Protein AF-A0A914ZQC0-F1 (afdb_monomer_lite)

pLDDT: mean 77.8, std 17.01, range [38.03, 97.25]

Organism: Parascaris univalens (NCBI:txid6257)

Structure (mmCIF, N/CA/C/O backbone):
data_AF-A0A914ZQC0-F1
#
_entry.id   AF-A0A914ZQC0-F1
#
loop_
_atom_site.group_PDB
_atom_site.id
_atom_site.type_symbol
_atom_site.label_atom_id
_atom_site.label_alt_id
_atom_site.label_comp_id
_atom_site.label_asym_id
_atom_site.label_entity_id
_atom_site.label_seq_id
_atom_site.pdbx_PDB_ins_code
_atom_site.Cartn_x
_atom_site.Cartn_y
_atom_site.Cartn_z
_atom_site.occupancy
_atom_site.B_iso_or_equiv
_atom_site.auth_seq_id
_atom_site.auth_comp_id
_atom_site.auth_asym_id
_atom_site.auth_atom_id
_atom_site.pdbx_PDB_model_num
ATOM 1 N N . MET A 1 1 ? 58.120 1.276 -16.140 1.00 45.53 1 MET A N 1
ATOM 2 C CA . MET A 1 1 ? 56.992 0.630 -16.850 1.00 45.53 1 MET A CA 1
ATOM 3 C C . MET A 1 1 ? 55.713 1.357 -16.461 1.00 45.53 1 MET A C 1
ATOM 5 O O . MET A 1 1 ? 55.483 1.475 -15.263 1.00 45.53 1 MET A O 1
ATOM 9 N N . PRO A 1 2 ? 54.936 1.916 -17.402 1.00 43.12 2 PRO A N 1
ATOM 10 C CA . PRO A 1 2 ? 53.747 2.690 -17.054 1.00 43.12 2 PRO A CA 1
ATOM 11 C C . PRO A 1 2 ? 52.637 1.762 -16.524 1.00 43.12 2 PRO A C 1
ATOM 13 O O . PRO A 1 2 ? 52.490 0.627 -16.984 1.00 43.12 2 PRO A O 1
ATOM 16 N N . SER A 1 3 ? 51.924 2.215 -15.490 1.00 44.59 3 SER A N 1
ATOM 17 C CA . SER A 1 3 ? 50.986 1.411 -14.696 1.00 44.59 3 SER A CA 1
ATOM 18 C C . SER A 1 3 ? 49.687 1.107 -15.458 1.00 44.59 3 SER A C 1
ATOM 20 O O . SER A 1 3 ? 49.258 1.871 -16.318 1.00 44.59 3 SER A O 1
ATOM 22 N N . LYS A 1 4 ? 49.010 -0.003 -15.122 1.00 50.97 4 LYS A N 1
ATOM 23 C CA . LYS A 1 4 ? 47.742 -0.429 -15.757 1.00 50.97 4 LYS A CA 1
ATOM 24 C C . LYS A 1 4 ? 46.655 0.663 -15.785 1.00 50.97 4 LYS A C 1
ATOM 26 O O . LYS A 1 4 ? 45.834 0.648 -16.693 1.00 50.97 4 LYS A O 1
ATOM 31 N N . LYS A 1 5 ? 46.673 1.623 -14.847 1.00 51.31 5 LYS A N 1
ATOM 32 C CA . LYS A 1 5 ? 45.735 2.759 -14.815 1.00 51.31 5 LYS A CA 1
ATOM 33 C C . LYS A 1 5 ? 45.956 3.749 -15.965 1.00 51.31 5 LYS A C 1
ATOM 35 O O . LYS A 1 5 ? 44.977 4.270 -16.486 1.00 51.31 5 LYS A O 1
ATOM 40 N N . SER A 1 6 ? 47.201 3.965 -16.405 1.00 51.91 6 SER A N 1
ATOM 41 C CA . SER A 1 6 ? 47.473 4.886 -17.517 1.00 51.91 6 SER A CA 1
ATOM 42 C C . SER A 1 6 ? 47.006 4.306 -18.851 1.00 51.91 6 SER A C 1
ATOM 44 O O . SER A 1 6 ? 46.408 5.023 -19.634 1.00 51.91 6 SER A O 1
ATOM 46 N N . LYS A 1 7 ? 47.162 2.990 -19.065 1.00 50.84 7 LYS A N 1
ATOM 47 C CA . LYS A 1 7 ? 46.703 2.303 -20.289 1.00 50.84 7 LYS A CA 1
ATOM 48 C C . LYS A 1 7 ? 45.181 2.262 -20.456 1.00 50.84 7 LYS A C 1
ATOM 50 O O . LYS A 1 7 ? 44.711 2.192 -21.586 1.00 50.84 7 LYS A O 1
ATOM 55 N N . ILE A 1 8 ? 44.419 2.274 -19.360 1.00 53.19 8 ILE A N 1
ATOM 56 C CA . ILE A 1 8 ? 42.948 2.331 -19.411 1.00 53.19 8 ILE A CA 1
ATOM 57 C C . ILE A 1 8 ? 42.501 3.752 -19.769 1.00 53.19 8 ILE A C 1
ATOM 59 O O . ILE A 1 8 ? 41.680 3.916 -20.662 1.00 53.19 8 ILE A O 1
ATOM 63 N N . ALA A 1 9 ? 43.109 4.768 -19.149 1.00 49.81 9 ALA A N 1
ATOM 64 C CA . ALA A 1 9 ? 42.825 6.171 -19.449 1.00 49.81 9 ALA A CA 1
ATOM 65 C C . ALA A 1 9 ? 43.243 6.580 -20.878 1.00 49.81 9 ALA A C 1
ATOM 67 O O . ALA A 1 9 ? 42.578 7.399 -21.501 1.00 49.81 9 ALA A O 1
ATOM 68 N N . GLU A 1 10 ? 44.313 5.992 -21.421 1.00 45.72 10 GLU A N 1
ATOM 69 C CA . GLU A 1 10 ? 44.754 6.233 -22.804 1.00 45.72 10 GLU A CA 1
ATOM 70 C C . GLU A 1 10 ? 43.826 5.565 -23.830 1.00 45.72 10 GLU A C 1
ATOM 72 O O . GLU A 1 10 ? 43.485 6.185 -24.831 1.00 45.72 10 GLU A O 1
ATOM 77 N N . ARG A 1 11 ? 43.314 4.357 -23.539 1.00 45.78 11 ARG A N 1
ATOM 78 C CA . ARG A 1 11 ? 42.284 3.700 -24.370 1.00 45.78 11 ARG A CA 1
ATOM 79 C C . ARG A 1 11 ? 40.926 4.407 -24.336 1.00 45.78 11 ARG A C 1
ATOM 81 O O . ARG A 1 11 ? 40.140 4.236 -25.257 1.00 45.78 11 ARG A O 1
ATOM 88 N N . MET A 1 12 ? 40.656 5.208 -23.306 1.00 46.66 12 MET A N 1
ATOM 89 C CA . MET A 1 12 ? 39.433 6.014 -23.194 1.00 46.66 12 MET A CA 1
ATOM 90 C C . MET A 1 12 ? 39.441 7.272 -24.075 1.00 46.66 12 MET A C 1
ATOM 92 O O . MET A 1 12 ? 38.399 7.897 -24.220 1.00 46.66 12 MET A O 1
ATOM 96 N N . ARG A 1 13 ? 40.580 7.649 -24.678 1.00 44.38 13 ARG A N 1
ATOM 97 C CA . ARG A 1 13 ? 40.672 8.807 -25.588 1.00 44.38 13 ARG A CA 1
ATOM 98 C C . ARG A 1 13 ? 40.453 8.479 -27.069 1.00 44.38 13 ARG A C 1
ATOM 100 O O . ARG A 1 13 ? 40.307 9.412 -27.850 1.00 44.38 13 ARG A O 1
ATOM 107 N N . GLU A 1 14 ? 40.443 7.202 -27.461 1.00 42.00 14 GLU A N 1
ATOM 108 C CA . GLU A 1 14 ? 40.396 6.790 -28.878 1.00 42.00 14 GLU A CA 1
ATOM 109 C C . GLU A 1 14 ? 39.014 6.318 -29.368 1.00 42.00 14 GLU A C 1
ATOM 111 O O . GLU A 1 14 ? 38.794 6.245 -30.575 1.00 42.00 14 GLU A O 1
ATOM 116 N N . GLU A 1 15 ? 38.053 6.051 -28.481 1.00 39.25 15 GLU A N 1
ATOM 117 C CA . GLU A 1 15 ? 36.683 5.695 -28.875 1.00 39.25 15 GLU A CA 1
ATOM 118 C C . GLU A 1 15 ? 35.775 6.922 -28.732 1.00 39.25 15 GLU A C 1
ATOM 120 O O . GLU A 1 15 ? 35.608 7.446 -27.635 1.00 39.25 15 GLU A O 1
ATOM 125 N N . GLY A 1 16 ? 35.215 7.395 -29.852 1.00 38.03 16 GLY A N 1
ATOM 126 C CA . GLY A 1 16 ? 34.321 8.553 -29.913 1.00 38.03 16 GLY A CA 1
ATOM 127 C C . GLY A 1 16 ? 33.245 8.528 -28.822 1.00 38.03 16 GLY A C 1
ATOM 128 O O . GLY A 1 16 ? 32.419 7.622 -28.749 1.00 38.03 16 GLY A O 1
ATOM 129 N N . ASP A 1 17 ? 33.276 9.568 -27.995 1.00 42.59 17 ASP A N 1
ATOM 130 C CA . ASP A 1 17 ? 32.606 9.717 -26.697 1.00 42.59 17 ASP A 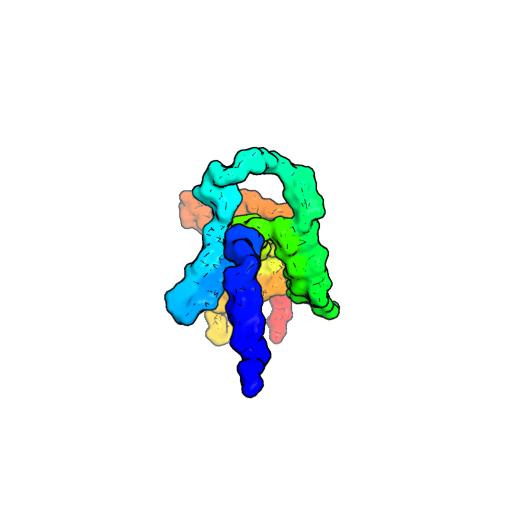CA 1
ATOM 131 C C . ASP A 1 17 ? 31.062 9.793 -26.767 1.00 42.59 17 ASP A C 1
ATOM 133 O O . ASP A 1 17 ? 30.380 9.748 -25.751 1.00 42.59 17 ASP A O 1
ATOM 137 N N . GLY A 1 18 ? 30.475 9.879 -27.966 1.00 40.53 18 GLY A N 1
ATOM 138 C CA . GLY A 1 18 ? 29.046 10.178 -28.140 1.00 40.53 18 GLY A CA 1
ATOM 139 C C . GLY A 1 18 ? 28.076 9.011 -27.914 1.00 40.53 18 GLY A C 1
ATOM 140 O O . GLY A 1 18 ? 26.885 9.244 -27.753 1.00 40.53 18 GLY A O 1
ATOM 141 N N . GLY A 1 19 ? 28.550 7.758 -27.914 1.00 44.41 19 GLY A N 1
ATOM 142 C CA . GLY A 1 19 ? 27.670 6.576 -27.899 1.00 44.41 19 GLY A CA 1
ATOM 143 C C . GLY A 1 19 ? 27.511 5.871 -26.549 1.00 44.41 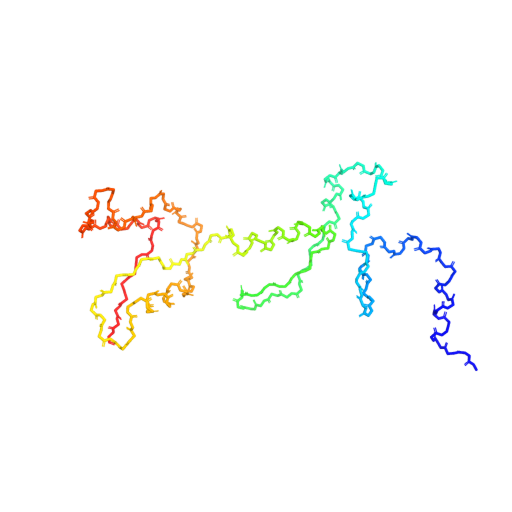19 GLY A C 1
ATOM 144 O O . GLY A 1 19 ? 26.585 5.083 -26.379 1.00 44.41 19 GLY A O 1
ATOM 145 N N . ARG A 1 20 ? 28.407 6.110 -25.581 1.00 44.22 20 ARG A N 1
ATOM 146 C CA . ARG A 1 20 ? 28.466 5.325 -24.329 1.00 44.22 20 ARG A CA 1
ATOM 147 C C . ARG A 1 20 ? 27.630 5.874 -23.172 1.00 44.22 20 ARG A C 1
ATOM 149 O O . ARG A 1 20 ? 27.447 5.161 -22.188 1.00 44.22 20 ARG A O 1
ATOM 156 N N . TYR A 1 21 ? 27.107 7.093 -23.287 1.00 52.09 21 TYR A N 1
ATOM 157 C CA . TYR A 1 21 ? 26.402 7.768 -22.192 1.00 52.09 21 TYR A CA 1
ATOM 158 C C . TYR A 1 21 ? 24.891 7.890 -22.388 1.00 52.09 21 TYR A C 1
ATOM 160 O O . TYR A 1 21 ? 24.252 8.548 -21.580 1.00 52.09 21 TYR A O 1
ATOM 168 N N . LYS A 1 22 ? 24.282 7.266 -23.409 1.00 64.62 22 LYS A N 1
ATOM 169 C CA . LYS A 1 22 ? 22.842 7.473 -23.664 1.00 64.62 22 LYS A CA 1
ATOM 170 C C . LYS A 1 22 ? 21.966 7.065 -22.461 1.00 64.62 22 LYS A C 1
ATOM 172 O O . LYS A 1 22 ? 21.035 7.781 -22.135 1.00 64.62 22 LYS A O 1
ATOM 177 N N . ASN A 1 23 ? 22.350 6.012 -21.721 1.00 74.00 23 ASN A N 1
ATOM 178 C CA . ASN A 1 23 ? 21.583 5.482 -20.579 1.00 74.00 23 ASN A CA 1
ATOM 179 C C . ASN A 1 23 ? 22.431 5.283 -19.301 1.00 74.00 23 ASN A C 1
ATOM 181 O O . ASN A 1 23 ? 22.304 4.258 -18.629 1.00 74.00 23 ASN A O 1
ATOM 185 N N . SER A 1 24 ? 23.347 6.198 -18.967 1.00 84.44 24 SER A N 1
ATOM 186 C CA . SER A 1 24 ? 24.149 6.088 -17.734 1.00 84.44 24 SER A CA 1
ATOM 187 C C . SER A 1 24 ? 24.105 7.356 -16.889 1.00 84.44 24 SER A C 1
ATOM 189 O O . SER A 1 24 ? 24.395 8.450 -17.362 1.00 84.44 24 SER A O 1
ATOM 191 N N . LEU A 1 25 ? 23.775 7.207 -15.607 1.00 85.75 25 LEU A N 1
ATOM 192 C CA . LEU A 1 25 ? 23.834 8.307 -14.651 1.00 85.75 25 LEU A CA 1
ATOM 193 C C . LEU A 1 25 ? 25.275 8.467 -14.152 1.00 85.75 25 LEU A C 1
ATOM 195 O O . LEU A 1 25 ? 25.841 7.531 -13.582 1.00 85.75 25 LEU A O 1
ATOM 199 N N . VAL A 1 26 ? 25.877 9.641 -14.351 1.00 87.94 26 VAL A N 1
ATOM 200 C CA . VAL A 1 26 ? 27.263 9.904 -13.933 1.00 87.94 26 VAL A CA 1
ATOM 201 C C . VAL A 1 26 ? 27.252 10.682 -12.623 1.00 87.94 26 VAL A C 1
ATOM 203 O O . VAL A 1 26 ? 26.740 11.798 -12.556 1.00 87.94 26 VAL A O 1
ATOM 206 N N . MET A 1 27 ? 27.824 10.094 -11.573 1.00 91.06 27 MET A N 1
ATOM 207 C CA . MET A 1 27 ? 27.965 10.737 -10.265 1.00 91.06 27 MET A CA 1
ATOM 208 C C . MET A 1 27 ? 29.376 11.320 -10.117 1.00 91.06 27 MET A C 1
ATOM 210 O O . MET A 1 27 ? 30.360 10.580 -10.117 1.00 91.06 27 MET A O 1
ATOM 214 N N . GLU A 1 28 ? 29.477 12.641 -9.984 1.00 92.06 28 GLU A N 1
ATOM 215 C CA . GLU A 1 28 ? 30.703 13.359 -9.619 1.00 92.06 28 GLU A CA 1
ATOM 216 C C . GLU A 1 28 ? 30.672 13.741 -8.128 1.00 92.06 28 GLU A C 1
ATOM 218 O O . GLU A 1 28 ? 29.627 13.685 -7.483 1.00 92.06 28 GLU A O 1
ATOM 223 N N . ASN A 1 29 ? 31.810 14.175 -7.569 1.00 92.81 29 ASN A N 1
ATOM 224 C CA . ASN A 1 29 ? 31.913 14.531 -6.143 1.00 92.81 29 ASN A CA 1
ATOM 225 C C . ASN A 1 29 ? 30.897 15.594 -5.685 1.00 92.81 29 ASN A C 1
ATOM 227 O O . ASN A 1 29 ? 30.517 15.600 -4.518 1.00 92.81 29 ASN A O 1
ATOM 231 N N . GLU A 1 30 ? 30.487 16.499 -6.577 1.00 93.81 30 GLU A N 1
ATOM 232 C CA . GLU A 1 30 ? 29.649 17.658 -6.234 1.00 93.81 30 GLU A CA 1
ATOM 233 C C . GLU A 1 30 ? 28.308 17.691 -6.979 1.00 93.81 30 GLU A C 1
ATOM 235 O O . GLU A 1 30 ? 27.452 18.517 -6.668 1.00 93.81 30 GLU A O 1
ATOM 240 N N . ARG A 1 31 ? 28.106 16.826 -7.981 1.00 91.12 31 ARG A N 1
ATOM 241 C CA . ARG A 1 31 ? 26.899 16.846 -8.816 1.00 91.12 31 ARG A CA 1
ATOM 242 C C . ARG A 1 31 ? 26.634 15.511 -9.492 1.00 91.12 31 ARG A C 1
ATOM 244 O O . ARG A 1 31 ? 27.533 14.702 -9.696 1.00 91.12 31 ARG A O 1
ATOM 251 N N . ILE A 1 32 ? 25.388 15.337 -9.907 1.00 90.94 32 ILE A N 1
ATOM 252 C CA . ILE A 1 32 ? 24.954 14.231 -10.753 1.00 90.94 32 ILE A CA 1
ATOM 253 C C . ILE A 1 32 ? 24.690 14.793 -12.150 1.00 90.94 32 ILE A C 1
ATOM 255 O O . ILE A 1 32 ? 24.053 15.836 -12.295 1.00 90.94 32 ILE A O 1
ATOM 259 N N . ILE A 1 33 ? 25.206 14.116 -13.170 1.00 87.06 33 ILE A N 1
ATOM 260 C CA . ILE A 1 33 ? 25.060 14.470 -14.583 1.00 87.06 33 ILE A CA 1
ATOM 261 C C . ILE A 1 33 ? 24.182 13.409 -15.260 1.00 87.06 33 ILE A C 1
ATOM 263 O O . ILE A 1 33 ? 24.136 12.260 -14.819 1.00 87.06 33 ILE A O 1
ATOM 267 N N . ASN A 1 34 ? 23.526 13.796 -16.357 1.00 85.12 34 ASN A N 1
ATOM 268 C CA . ASN A 1 34 ? 22.734 12.912 -17.216 1.00 85.12 34 ASN A CA 1
ATOM 269 C C . ASN A 1 34 ? 21.447 12.385 -16.559 1.00 85.12 34 ASN A C 1
ATOM 271 O O . ASN A 1 34 ? 21.103 11.214 -16.664 1.00 85.12 34 ASN A O 1
ATOM 275 N N . THR A 1 35 ? 20.746 13.265 -15.839 1.00 84.62 35 THR A N 1
ATOM 276 C CA . THR A 1 35 ? 19.440 12.976 -15.220 1.00 84.62 35 THR A CA 1
ATOM 277 C C . THR A 1 35 ? 18.258 13.135 -16.181 1.00 84.62 35 THR A C 1
ATOM 279 O O . THR A 1 35 ? 17.124 12.902 -15.776 1.00 84.62 35 THR A O 1
ATOM 282 N N . TYR A 1 36 ? 18.507 13.631 -17.392 1.00 78.06 36 TYR A N 1
ATOM 283 C CA . TYR A 1 36 ? 17.498 13.924 -18.407 1.00 78.06 36 TYR A CA 1
ATOM 284 C C . TYR A 1 36 ? 17.350 12.743 -19.367 1.00 78.06 36 TYR A C 1
ATOM 286 O O . TYR A 1 36 ? 18.285 11.954 -19.520 1.00 78.06 36 TYR A O 1
ATOM 294 N N . ASP A 1 37 ? 16.194 12.626 -20.014 1.00 71.75 37 ASP A N 1
ATOM 295 C CA . ASP A 1 37 ? 15.985 11.607 -21.037 1.00 71.75 37 ASP A CA 1
ATOM 296 C C . ASP A 1 37 ? 16.262 12.218 -22.412 1.00 71.75 37 ASP A C 1
ATOM 298 O O . ASP A 1 37 ? 15.560 13.105 -22.902 1.00 71.75 37 ASP A O 1
ATOM 302 N N . THR A 1 38 ? 17.337 11.746 -23.039 1.00 64.19 38 THR A N 1
ATOM 303 C CA . THR A 1 38 ? 17.793 12.229 -24.345 1.00 64.19 38 THR A CA 1
ATOM 304 C C . THR A 1 38 ? 16.741 12.099 -25.444 1.00 64.19 38 THR A C 1
ATOM 306 O O . THR A 1 38 ? 16.769 12.901 -26.375 1.00 64.19 38 THR A O 1
ATOM 309 N N . ASN A 1 39 ? 15.827 11.127 -25.345 1.00 62.78 39 ASN A N 1
ATOM 310 C CA . ASN A 1 39 ? 14.830 10.868 -26.381 1.00 62.78 39 ASN A CA 1
ATOM 311 C C . ASN A 1 39 ? 13.572 11.739 -26.224 1.00 62.78 39 ASN A C 1
ATOM 313 O O . ASN A 1 39 ? 12.969 12.100 -27.233 1.00 62.78 39 ASN A O 1
ATOM 317 N N . SER A 1 40 ? 13.177 12.097 -24.996 1.00 63.31 40 SER A N 1
ATOM 318 C CA . SER A 1 40 ? 12.018 12.973 -24.761 1.00 63.31 40 SER A CA 1
ATOM 319 C C . SER A 1 40 ? 12.371 14.458 -24.795 1.00 63.31 40 SER A C 1
ATOM 321 O O . SER A 1 40 ? 11.558 15.273 -25.235 1.00 63.31 40 SER A O 1
ATOM 323 N N . ASP A 1 41 ? 13.568 14.820 -24.328 1.00 65.44 41 ASP A N 1
ATOM 324 C CA . ASP A 1 41 ? 13.907 16.214 -24.020 1.00 65.44 41 ASP A CA 1
ATOM 325 C C . ASP A 1 41 ? 14.569 16.938 -25.200 1.00 65.44 41 ASP A C 1
ATOM 327 O O . ASP A 1 41 ? 14.514 18.168 -25.297 1.00 65.44 41 ASP A O 1
ATOM 331 N N . PHE A 1 42 ? 15.158 16.186 -26.135 1.00 62.59 42 PHE A N 1
ATOM 332 C CA . PHE A 1 42 ? 15.788 16.721 -27.336 1.00 62.59 42 PHE A CA 1
ATOM 333 C C . PHE A 1 42 ? 15.230 16.026 -28.582 1.00 62.59 42 PHE A C 1
ATOM 335 O O . PHE A 1 42 ? 15.398 14.827 -28.769 1.00 62.59 42 PHE A O 1
ATOM 342 N N . ALA A 1 43 ? 14.618 16.797 -29.486 1.00 56.88 43 ALA A N 1
ATOM 343 C CA . ALA A 1 43 ? 14.058 16.315 -30.755 1.00 56.88 43 ALA A CA 1
ATOM 344 C C . ALA A 1 43 ? 15.143 15.954 -31.799 1.00 56.88 43 ALA A C 1
ATOM 346 O O . ALA A 1 43 ? 15.083 16.398 -32.944 1.00 56.88 43 ALA A O 1
ATOM 347 N N . MET A 1 44 ? 16.189 15.222 -31.398 1.00 57.88 44 MET A N 1
ATOM 348 C CA . MET A 1 44 ? 17.293 14.830 -32.284 1.00 57.88 44 MET A CA 1
ATOM 349 C C . MET A 1 44 ? 17.029 13.517 -33.032 1.00 57.88 44 MET A C 1
ATOM 351 O O . MET A 1 44 ? 17.615 13.313 -34.092 1.00 57.88 44 MET A O 1
ATOM 355 N N . GLU A 1 45 ? 16.140 12.655 -32.530 1.00 57.62 45 GLU A N 1
ATOM 356 C CA . GLU A 1 45 ? 15.702 11.425 -33.202 1.00 57.62 45 GLU A CA 1
ATOM 357 C C . GLU A 1 45 ? 14.180 11.469 -33.421 1.00 57.62 45 GLU A C 1
ATOM 359 O O . GLU A 1 45 ? 13.408 11.503 -32.467 1.00 57.62 45 GLU A O 1
ATOM 364 N N . GLU A 1 46 ? 13.732 11.439 -34.683 1.00 57.69 46 GLU A N 1
ATOM 365 C CA . GLU A 1 46 ? 12.321 11.225 -35.063 1.00 57.69 46 GLU A CA 1
ATOM 366 C C . GLU A 1 46 ? 11.914 9.745 -34.889 1.00 57.69 46 GLU A C 1
ATOM 368 O O . GLU A 1 46 ? 11.245 9.159 -35.744 1.00 57.69 46 GLU A O 1
ATOM 373 N N . ASP A 1 47 ? 12.333 9.095 -33.800 1.00 65.88 47 ASP A N 1
ATOM 374 C CA . ASP A 1 47 ? 11.896 7.731 -33.512 1.00 65.88 47 ASP A CA 1
ATOM 375 C C . ASP A 1 47 ? 10.445 7.803 -33.019 1.00 65.88 47 ASP A C 1
ATOM 377 O O . ASP A 1 47 ? 10.139 8.121 -31.869 1.00 65.88 47 ASP A O 1
ATOM 381 N N . LYS A 1 48 ? 9.513 7.555 -33.943 1.00 75.62 48 LYS A N 1
ATOM 382 C CA . LYS A 1 48 ? 8.088 7.452 -33.635 1.00 75.62 48 LYS A CA 1
ATOM 383 C C . LYS A 1 48 ? 7.888 6.364 -32.579 1.00 75.62 48 LYS A C 1
ATOM 385 O O . LYS A 1 48 ? 8.283 5.219 -32.789 1.00 75.62 48 LYS A O 1
ATOM 390 N N . TRP A 1 49 ? 7.231 6.720 -31.476 1.00 79.56 49 TRP A N 1
ATOM 391 C CA . TRP A 1 49 ? 6.914 5.782 -30.402 1.00 79.56 49 TRP A CA 1
ATOM 392 C C . TRP A 1 49 ? 6.129 4.573 -30.929 1.00 79.56 49 TRP A C 1
ATOM 394 O O . TRP A 1 49 ? 5.054 4.728 -31.518 1.00 79.56 49 TRP A O 1
ATOM 404 N N . ASP A 1 50 ? 6.665 3.379 -30.686 1.00 88.19 50 ASP A N 1
ATOM 405 C CA . ASP A 1 50 ? 6.035 2.102 -31.003 1.00 88.19 50 ASP A CA 1
ATOM 406 C C . ASP A 1 50 ? 5.932 1.249 -29.734 1.00 88.19 50 ASP A C 1
ATOM 408 O O . ASP A 1 50 ? 6.933 0.873 -29.119 1.00 88.19 50 ASP A O 1
ATOM 412 N N . VAL A 1 51 ? 4.692 0.950 -29.349 1.00 87.62 51 VAL A N 1
ATOM 413 C CA . VAL A 1 51 ? 4.359 0.209 -28.129 1.00 87.62 51 VAL A CA 1
ATOM 414 C C . VAL A 1 51 ? 4.843 -1.236 -28.215 1.00 87.62 51 VAL A C 1
ATOM 416 O O . VAL A 1 51 ? 5.310 -1.777 -27.215 1.00 87.62 51 VAL A O 1
ATOM 419 N N . GLU A 1 52 ? 4.764 -1.866 -29.388 1.00 90.69 52 GLU A N 1
ATOM 420 C CA . GLU A 1 52 ? 5.149 -3.272 -29.545 1.00 90.69 52 GLU A CA 1
ATOM 421 C C . GLU A 1 52 ? 6.665 -3.429 -29.400 1.00 90.69 52 GLU A C 1
ATOM 423 O O . GLU A 1 52 ? 7.146 -4.277 -28.641 1.00 90.69 52 GLU A O 1
ATOM 428 N N . ARG A 1 53 ? 7.421 -2.512 -30.022 1.00 87.50 53 ARG A N 1
ATOM 429 C CA . ARG A 1 53 ? 8.866 -2.394 -29.814 1.00 87.50 53 ARG A CA 1
ATOM 430 C C . ARG A 1 53 ? 9.174 -2.145 -28.340 1.00 87.50 53 ARG A C 1
ATOM 432 O O . ARG A 1 53 ? 10.023 -2.843 -27.796 1.00 87.50 53 ARG A O 1
ATOM 439 N N . TYR A 1 54 ? 8.494 -1.213 -27.675 1.00 86.50 54 TYR A N 1
ATOM 440 C CA . TYR A 1 54 ? 8.743 -0.908 -26.262 1.00 86.50 54 TYR A CA 1
ATOM 441 C C . TYR A 1 54 ? 8.541 -2.129 -25.352 1.00 86.50 54 TYR A C 1
ATOM 443 O O . TYR A 1 54 ? 9.452 -2.510 -24.618 1.00 86.50 54 TYR A O 1
ATOM 451 N N . ILE A 1 55 ? 7.396 -2.807 -25.473 1.00 88.81 55 ILE A N 1
ATOM 452 C CA . ILE A 1 55 ? 7.064 -3.985 -24.658 1.00 88.81 55 ILE A CA 1
ATOM 453 C C . ILE A 1 55 ? 8.065 -5.122 -24.887 1.00 88.81 55 ILE A C 1
ATOM 455 O O . ILE A 1 55 ? 8.436 -5.795 -23.930 1.00 88.81 55 ILE A O 1
ATOM 459 N N . SER A 1 56 ? 8.560 -5.310 -26.116 1.00 90.88 56 SER A N 1
ATOM 460 C CA . SER A 1 56 ? 9.526 -6.378 -26.414 1.00 90.88 56 SER A CA 1
ATOM 461 C C . SER A 1 56 ? 10.879 -6.232 -25.698 1.00 90.88 56 SER A C 1
ATOM 463 O O . SER A 1 56 ? 11.585 -7.225 -25.531 1.00 90.88 56 SER A O 1
ATOM 465 N N . HIS A 1 57 ? 11.245 -5.018 -25.267 1.00 88.88 57 HIS A N 1
ATOM 466 C CA . HIS A 1 57 ? 12.509 -4.757 -24.568 1.00 88.88 57 HIS A CA 1
ATOM 467 C C . HIS A 1 57 ? 12.391 -4.838 -23.042 1.00 88.88 57 HIS A C 1
ATOM 469 O O . HIS A 1 57 ? 13.414 -4.984 -22.366 1.00 88.88 57 HIS A O 1
ATOM 475 N N . ILE A 1 58 ? 11.177 -4.747 -22.489 1.00 92.31 58 ILE A N 1
ATOM 476 C CA . ILE A 1 58 ? 10.972 -4.816 -21.041 1.00 92.31 58 ILE A CA 1
ATOM 477 C C . ILE A 1 58 ? 11.339 -6.215 -20.553 1.00 92.31 58 ILE A C 1
ATOM 479 O O . ILE A 1 58 ? 10.822 -7.222 -21.038 1.00 92.31 58 ILE A O 1
ATOM 483 N N . LYS A 1 59 ? 12.220 -6.269 -19.554 1.00 93.38 59 LYS A N 1
ATOM 484 C CA . LYS A 1 59 ? 12.630 -7.512 -18.900 1.00 93.38 59 LYS A CA 1
ATOM 485 C C . LYS A 1 59 ? 12.450 -7.388 -17.394 1.00 93.38 59 LYS A C 1
ATOM 487 O O . LYS A 1 59 ? 12.771 -6.350 -16.821 1.00 93.38 59 LYS A O 1
ATOM 492 N N . ILE A 1 60 ? 11.944 -8.453 -16.778 1.00 94.25 60 ILE A N 1
ATOM 493 C CA . ILE A 1 60 ? 11.775 -8.558 -15.330 1.00 94.25 60 ILE A CA 1
ATOM 494 C C . ILE A 1 60 ? 12.550 -9.784 -14.861 1.00 94.25 60 ILE A C 1
ATOM 496 O O . ILE A 1 60 ? 12.291 -10.887 -15.344 1.00 94.25 60 ILE A O 1
ATOM 500 N N . ASP A 1 61 ? 13.481 -9.583 -13.935 1.00 94.62 61 ASP A N 1
ATOM 501 C CA . ASP A 1 61 ? 14.279 -10.647 -13.329 1.00 94.62 61 ASP A CA 1
ATOM 502 C C . ASP A 1 61 ? 13.984 -10.695 -11.823 1.00 94.62 61 ASP A C 1
ATOM 504 O O . ASP A 1 61 ? 14.188 -9.713 -11.116 1.00 94.62 61 ASP A O 1
ATOM 508 N N . ILE A 1 62 ? 13.487 -11.827 -11.320 1.00 93.69 62 ILE A N 1
ATOM 509 C CA . ILE A 1 62 ? 13.240 -12.015 -9.883 1.00 93.69 62 ILE A CA 1
ATOM 510 C C . ILE A 1 62 ? 14.562 -12.421 -9.227 1.00 93.69 62 ILE A C 1
ATOM 512 O O . ILE A 1 62 ? 15.161 -13.424 -9.618 1.00 93.69 62 ILE A O 1
ATOM 516 N N . ILE A 1 63 ? 15.022 -11.633 -8.254 1.00 93.19 63 ILE A N 1
ATOM 517 C CA . ILE A 1 63 ? 16.293 -11.852 -7.553 1.00 93.19 63 ILE A CA 1
ATOM 518 C C . ILE A 1 63 ? 16.065 -12.721 -6.323 1.00 93.19 63 ILE A C 1
ATOM 520 O O . ILE A 1 63 ? 16.801 -13.682 -6.095 1.00 93.19 63 ILE A O 1
ATOM 524 N N . ASN A 1 64 ? 15.063 -12.362 -5.522 1.00 91.88 64 ASN A N 1
ATOM 525 C CA . ASN A 1 64 ? 14.808 -13.001 -4.244 1.00 91.88 64 ASN A CA 1
ATOM 526 C C . ASN A 1 64 ? 13.316 -12.992 -3.914 1.00 91.88 64 ASN A C 1
ATOM 528 O O . ASN A 1 64 ? 12.612 -12.007 -4.141 1.00 91.88 64 ASN A O 1
ATOM 532 N N . GLU A 1 65 ? 12.867 -14.091 -3.332 1.00 91.94 65 GLU A N 1
ATOM 533 C CA . GLU A 1 65 ? 11.531 -14.276 -2.788 1.00 91.94 65 GLU A CA 1
ATOM 534 C C . GLU A 1 65 ? 11.716 -14.948 -1.433 1.00 91.94 65 GLU A C 1
ATOM 536 O O . GLU A 1 65 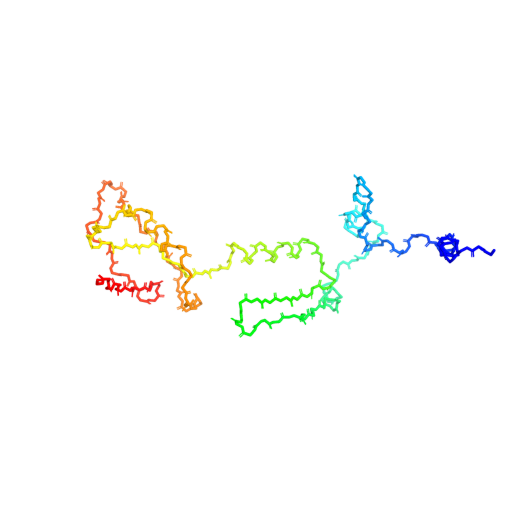? 12.371 -15.988 -1.333 1.00 91.94 65 GLU A O 1
ATOM 541 N N . SER A 1 66 ? 11.230 -14.309 -0.372 1.00 90.62 66 SER A N 1
ATOM 542 C CA . SER A 1 66 ? 11.374 -14.855 0.971 1.00 90.62 66 SER A CA 1
ATOM 543 C C . SER A 1 66 ? 10.333 -15.939 1.250 1.00 90.62 66 SER A C 1
ATOM 545 O O . SER A 1 66 ? 9.188 -15.846 0.812 1.00 90.62 66 SER A O 1
ATOM 547 N N . ASP A 1 67 ? 10.717 -16.952 2.034 1.00 87.19 67 ASP A N 1
ATOM 548 C CA . ASP A 1 67 ? 9.854 -18.097 2.378 1.00 87.19 67 ASP A CA 1
ATOM 549 C C . ASP A 1 67 ? 8.574 -17.694 3.139 1.00 87.19 67 ASP A C 1
ATOM 551 O O . ASP A 1 67 ? 7.603 -18.448 3.188 1.00 87.19 67 ASP A O 1
ATOM 555 N N . ASP A 1 68 ? 8.580 -16.520 3.775 1.00 85.44 68 ASP A N 1
ATOM 556 C CA . ASP A 1 68 ? 7.445 -15.938 4.495 1.00 85.44 68 ASP A CA 1
ATOM 557 C C . ASP A 1 68 ? 6.500 -15.122 3.594 1.00 85.44 68 ASP A C 1
ATOM 559 O O . ASP A 1 68 ? 5.536 -14.546 4.101 1.00 85.44 68 ASP A O 1
ATOM 563 N N . GLU A 1 69 ? 6.763 -15.070 2.281 1.00 84.44 69 GLU A N 1
ATOM 564 C CA . GLU A 1 69 ? 5.983 -14.353 1.256 1.00 84.44 69 GLU A CA 1
ATOM 565 C C . GLU A 1 69 ? 5.827 -12.841 1.535 1.00 84.44 69 GLU A C 1
ATOM 567 O O . GLU A 1 69 ? 5.004 -12.160 0.921 1.00 84.44 69 GLU A O 1
ATOM 572 N N . MET A 1 70 ? 6.606 -12.287 2.471 1.00 86.62 70 MET A N 1
ATOM 573 C CA . MET A 1 70 ? 6.490 -10.890 2.901 1.00 86.62 70 MET A CA 1
ATOM 574 C C . MET A 1 70 ? 7.405 -9.952 2.107 1.00 86.62 70 MET A C 1
ATOM 576 O O . MET A 1 70 ? 7.166 -8.742 2.070 1.00 86.62 70 MET A O 1
ATOM 580 N N . THR A 1 71 ? 8.450 -10.486 1.470 1.00 91.94 71 THR A N 1
ATOM 581 C CA . THR A 1 71 ? 9.421 -9.695 0.711 1.00 91.94 71 THR A CA 1
ATOM 582 C C . THR A 1 71 ? 9.659 -10.281 -0.673 1.00 91.94 71 THR A C 1
ATOM 584 O O . THR A 1 71 ? 9.859 -11.483 -0.838 1.00 91.94 71 THR A O 1
ATOM 587 N N . LEU A 1 72 ? 9.648 -9.399 -1.672 1.00 93.56 72 LEU A N 1
ATOM 588 C CA . LEU A 1 72 ? 9.930 -9.725 -3.062 1.00 93.56 72 LEU A CA 1
ATOM 589 C C . LEU A 1 72 ? 10.924 -8.703 -3.614 1.00 93.56 72 LEU A C 1
ATOM 591 O O . LEU A 1 72 ? 10.665 -7.498 -3.579 1.00 93.56 72 LEU A O 1
ATOM 595 N N . GLU A 1 73 ? 12.042 -9.191 -4.139 1.00 94.25 73 GLU A N 1
ATOM 596 C CA . GLU A 1 73 ? 13.078 -8.389 -4.784 1.00 94.25 73 GLU A CA 1
ATOM 597 C C . GLU A 1 73 ? 13.175 -8.775 -6.259 1.00 94.25 73 GLU A C 1
ATOM 599 O O . GLU A 1 73 ? 13.395 -9.939 -6.608 1.00 94.25 73 GLU A O 1
ATOM 604 N N . PHE A 1 74 ? 13.000 -7.792 -7.139 1.00 95.31 74 PHE A N 1
ATOM 605 C CA . PHE A 1 74 ? 13.042 -7.987 -8.581 1.00 95.31 74 PHE A CA 1
ATOM 606 C C . PHE A 1 74 ? 13.621 -6.761 -9.284 1.00 95.31 74 PHE A C 1
ATOM 608 O O . PHE A 1 74 ? 13.395 -5.621 -8.871 1.00 95.31 74 PHE A O 1
ATOM 615 N N . ASP A 1 75 ? 14.315 -7.013 -10.387 1.00 94.88 75 ASP A N 1
ATOM 616 C CA . ASP A 1 75 ? 14.840 -6.000 -11.289 1.00 94.88 75 ASP A CA 1
ATOM 617 C C . ASP A 1 75 ? 13.875 -5.780 -12.452 1.00 94.88 75 ASP A C 1
ATOM 619 O O . ASP A 1 75 ? 13.411 -6.727 -13.091 1.00 94.88 75 ASP A O 1
ATOM 623 N N . VAL A 1 76 ? 13.610 -4.511 -12.766 1.00 93.44 76 VAL A N 1
ATOM 624 C CA . VAL A 1 76 ? 12.864 -4.100 -13.960 1.00 93.44 76 VAL A CA 1
ATOM 625 C C . VAL A 1 76 ? 13.811 -3.351 -14.887 1.00 93.44 76 VAL A C 1
ATOM 627 O O . VAL A 1 76 ? 14.296 -2.269 -14.556 1.00 93.44 76 VAL A O 1
ATOM 630 N N . ILE A 1 77 ? 14.070 -3.923 -16.060 1.00 92.19 77 ILE A N 1
ATOM 631 C CA . ILE A 1 77 ? 15.053 -3.427 -17.027 1.00 92.19 77 ILE A CA 1
ATOM 632 C C . ILE A 1 77 ? 14.319 -2.859 -18.248 1.00 92.19 77 ILE A C 1
ATOM 634 O O . ILE A 1 77 ? 13.318 -3.418 -18.696 1.00 92.19 77 ILE A O 1
ATOM 638 N N . HIS A 1 78 ? 14.848 -1.761 -18.799 1.00 89.56 78 HIS A N 1
ATOM 639 C CA . HIS A 1 78 ? 14.293 -1.022 -19.945 1.00 89.56 78 HIS A CA 1
ATOM 640 C C . HIS A 1 78 ? 12.925 -0.369 -19.685 1.00 89.56 78 HIS A C 1
ATOM 642 O O . HIS A 1 78 ? 12.113 -0.231 -20.596 1.00 89.56 78 HIS A O 1
ATOM 648 N N . VAL A 1 79 ? 12.682 0.070 -18.448 1.00 89.81 79 VAL A N 1
ATOM 649 C CA . VAL A 1 79 ? 11.510 0.876 -18.080 1.00 89.81 79 VAL A CA 1
ATOM 650 C C . VAL A 1 79 ? 11.945 2.286 -17.701 1.00 89.81 79 VAL A C 1
ATOM 652 O O . VAL A 1 79 ? 12.988 2.490 -17.082 1.00 89.81 79 VAL A O 1
ATOM 655 N N . GLU A 1 80 ? 11.132 3.267 -18.075 1.00 86.62 80 GLU A N 1
ATOM 656 C CA . GLU A 1 80 ? 11.388 4.672 -17.782 1.00 86.62 80 GLU A CA 1
ATOM 657 C C . GLU A 1 80 ? 11.096 4.996 -16.308 1.00 86.62 80 GLU A C 1
ATOM 659 O O . GLU A 1 80 ? 10.156 4.473 -15.694 1.00 86.62 80 GLU A O 1
ATOM 664 N N . ALA A 1 81 ? 11.866 5.928 -15.742 1.00 88.12 81 ALA A N 1
ATOM 665 C CA . ALA A 1 81 ? 11.688 6.411 -14.374 1.00 88.12 81 ALA A CA 1
ATOM 666 C C . ALA A 1 81 ? 10.240 6.827 -14.015 1.00 88.12 81 ALA A C 1
ATOM 668 O O . ALA A 1 81 ? 9.786 6.439 -12.933 1.00 88.12 81 ALA A O 1
ATOM 669 N N . PRO A 1 82 ? 9.474 7.566 -14.853 1.00 90.50 82 PRO A N 1
ATOM 670 C CA . PRO A 1 82 ? 8.081 7.906 -14.548 1.00 90.50 82 PRO A CA 1
ATOM 671 C C . PRO A 1 82 ? 7.182 6.685 -14.320 1.00 90.50 82 PRO A C 1
ATOM 673 O O . PRO A 1 82 ? 6.376 6.702 -13.387 1.00 90.50 82 PRO A O 1
ATOM 676 N N . ILE A 1 83 ? 7.341 5.616 -15.105 1.00 90.81 83 ILE A N 1
ATOM 677 C CA . ILE A 1 83 ? 6.525 4.397 -14.995 1.00 90.81 83 ILE A CA 1
ATOM 678 C C . ILE A 1 83 ? 6.891 3.629 -13.720 1.00 90.81 83 ILE A C 1
ATOM 680 O O . ILE A 1 83 ? 6.009 3.272 -12.938 1.00 90.81 83 ILE A O 1
ATOM 684 N N . ALA A 1 84 ? 8.186 3.451 -13.443 1.00 92.38 84 ALA A N 1
ATOM 685 C CA . ALA A 1 84 ? 8.647 2.822 -12.202 1.00 92.38 84 ALA A CA 1
ATOM 686 C C . ALA A 1 84 ? 8.181 3.594 -10.952 1.00 92.38 84 ALA A C 1
ATOM 688 O O . ALA A 1 84 ? 7.719 3.019 -9.963 1.00 92.38 84 ALA A O 1
ATOM 689 N N . ASN A 1 85 ? 8.236 4.924 -11.011 1.00 93.62 85 ASN A N 1
ATOM 690 C CA . ASN A 1 85 ? 7.764 5.806 -9.951 1.00 93.62 85 ASN A CA 1
ATOM 691 C C . ASN A 1 85 ? 6.241 5.732 -9.760 1.00 93.62 85 ASN A C 1
ATOM 693 O O . ASN A 1 85 ? 5.770 5.789 -8.623 1.00 93.62 85 ASN A O 1
ATOM 697 N N . ALA A 1 86 ? 5.476 5.588 -10.846 1.00 95.69 86 ALA A N 1
ATOM 698 C CA . ALA A 1 86 ? 4.033 5.377 -10.787 1.00 95.69 86 ALA A CA 1
ATOM 699 C C . ALA A 1 86 ? 3.696 4.053 -10.090 1.00 95.69 86 ALA A C 1
ATOM 701 O O . ALA A 1 86 ? 2.907 4.062 -9.148 1.00 95.69 86 ALA A O 1
ATOM 702 N N . MET A 1 87 ? 4.364 2.951 -10.452 1.00 94.75 87 MET A N 1
ATOM 703 C CA . MET A 1 87 ? 4.191 1.660 -9.773 1.00 94.75 87 MET A CA 1
ATOM 704 C C . MET A 1 87 ? 4.478 1.764 -8.270 1.00 94.75 87 MET A C 1
ATOM 706 O O . MET A 1 87 ? 3.659 1.331 -7.461 1.00 94.75 87 MET A O 1
ATOM 710 N N . ARG A 1 88 ? 5.576 2.428 -7.874 1.00 95.50 88 ARG A N 1
ATOM 711 C CA . ARG A 1 88 ? 5.887 2.668 -6.453 1.00 95.50 88 ARG A CA 1
ATOM 712 C C . ARG A 1 88 ? 4.759 3.409 -5.731 1.00 95.50 88 ARG A C 1
ATOM 714 O O . ARG A 1 88 ? 4.428 3.071 -4.601 1.00 95.50 88 ARG A O 1
ATOM 721 N N . ARG A 1 89 ? 4.172 4.430 -6.360 1.00 96.88 89 ARG A N 1
ATOM 722 C CA . ARG A 1 89 ? 3.080 5.219 -5.764 1.00 96.88 89 ARG A CA 1
ATOM 723 C C . ARG A 1 89 ? 1.795 4.408 -5.619 1.00 96.88 89 ARG A C 1
ATOM 725 O O . ARG A 1 89 ? 1.173 4.486 -4.565 1.00 96.88 89 ARG A O 1
ATOM 732 N N . ILE A 1 90 ? 1.442 3.625 -6.637 1.00 97.25 90 ILE A N 1
ATOM 733 C CA . ILE A 1 90 ? 0.259 2.755 -6.617 1.00 97.25 90 ILE A CA 1
ATOM 734 C C . ILE A 1 90 ? 0.384 1.747 -5.472 1.00 97.25 90 ILE A C 1
ATOM 736 O O . ILE A 1 90 ? -0.521 1.649 -4.648 1.00 97.25 90 ILE A O 1
ATOM 740 N N . LEU A 1 91 ? 1.534 1.072 -5.362 1.00 95.12 91 LEU A N 1
ATOM 741 C CA . LEU A 1 91 ? 1.794 0.091 -4.303 1.00 95.12 91 LEU A CA 1
ATOM 742 C C . LEU A 1 91 ? 1.710 0.688 -2.891 1.00 95.12 91 LEU A C 1
ATOM 744 O O . LEU A 1 91 ? 1.288 -0.001 -1.970 1.00 95.12 91 LEU A O 1
ATOM 748 N N . LEU A 1 92 ? 2.095 1.955 -2.714 1.00 94.38 92 LEU A N 1
ATOM 749 C CA . LEU A 1 92 ? 2.073 2.614 -1.406 1.00 94.38 92 LEU A CA 1
ATOM 750 C C . LEU A 1 92 ? 0.699 3.160 -1.005 1.00 94.38 92 LEU A C 1
ATOM 752 O O . LEU A 1 92 ? 0.418 3.231 0.188 1.00 94.38 92 LEU A O 1
ATOM 756 N N . ALA A 1 93 ? -0.112 3.616 -1.960 1.00 94.69 93 ALA A N 1
ATOM 757 C CA . ALA A 1 93 ? -1.272 4.455 -1.647 1.00 94.69 93 ALA A CA 1
ATOM 758 C C . ALA A 1 93 ? -2.596 3.998 -2.268 1.00 94.69 93 ALA A C 1
ATOM 760 O O . ALA A 1 93 ? -3.649 4.398 -1.780 1.00 94.69 93 ALA A O 1
ATOM 761 N N . GLU A 1 94 ? -2.571 3.203 -3.337 1.00 93.69 94 GLU A N 1
ATOM 762 C CA . GLU A 1 94 ? -3.779 2.871 -4.107 1.00 93.69 94 GLU A CA 1
ATOM 763 C C . GLU A 1 94 ? -4.174 1.396 -4.011 1.00 93.69 94 GLU A C 1
ATOM 765 O O . GLU A 1 94 ? -5.275 1.035 -4.422 1.00 93.69 94 GLU A O 1
ATOM 770 N N . VAL A 1 95 ? -3.318 0.537 -3.452 1.00 92.81 95 VAL A N 1
ATOM 771 C CA . VAL A 1 95 ? -3.674 -0.861 -3.186 1.00 92.81 95 VAL A CA 1
ATOM 772 C C . VAL A 1 95 ? -4.624 -0.917 -1.980 1.00 92.81 95 VAL A C 1
ATOM 774 O O . VAL A 1 95 ? -4.210 -0.576 -0.868 1.00 92.81 95 VAL A O 1
ATOM 777 N N . PRO A 1 96 ? -5.891 -1.342 -2.160 1.00 91.44 96 PRO A N 1
ATOM 778 C CA . PRO A 1 96 ? -6.844 -1.421 -1.061 1.00 91.44 96 PRO A CA 1
ATOM 779 C C . PRO A 1 96 ? -6.457 -2.548 -0.100 1.00 91.44 96 PRO A C 1
ATOM 781 O O . PRO A 1 96 ? -6.089 -3.644 -0.525 1.00 91.44 96 PRO A O 1
ATOM 784 N N . THR A 1 97 ? -6.569 -2.288 1.201 1.00 90.88 97 THR A N 1
ATOM 785 C CA . THR A 1 97 ? -6.278 -3.251 2.272 1.00 90.88 97 THR A CA 1
ATOM 786 C C . THR A 1 97 ? -7.358 -3.194 3.350 1.00 90.88 97 THR A C 1
ATOM 788 O O . THR A 1 97 ? -8.069 -2.198 3.475 1.00 90.88 97 THR A O 1
ATOM 791 N N . MET A 1 98 ? -7.499 -4.279 4.115 1.00 89.38 98 MET A N 1
ATOM 792 C CA . MET A 1 98 ? -8.433 -4.348 5.240 1.00 89.38 98 MET A CA 1
ATOM 793 C C . MET A 1 98 ? -7.752 -3.861 6.520 1.00 89.38 98 MET A C 1
ATOM 795 O O . MET A 1 98 ? -6.674 -4.341 6.874 1.00 89.38 98 MET A O 1
ATOM 799 N N . ALA A 1 99 ? -8.405 -2.950 7.236 1.00 90.38 99 ALA A N 1
ATOM 800 C CA . ALA A 1 99 ? -7.935 -2.409 8.508 1.00 90.38 99 ALA A CA 1
ATOM 801 C C . ALA A 1 99 ? -9.113 -2.157 9.460 1.00 90.38 99 ALA A C 1
ATOM 803 O O . ALA A 1 99 ? -10.272 -2.126 9.042 1.00 90.38 99 ALA A O 1
ATOM 804 N N . PHE A 1 100 ? -8.818 -1.974 10.749 1.00 89.19 100 PHE A N 1
ATOM 805 C CA . PHE A 1 100 ? -9.834 -1.612 11.736 1.00 89.19 100 PHE A CA 1
ATOM 806 C C . PHE A 1 100 ? -10.171 -0.122 11.629 1.00 89.19 100 PHE A C 1
ATOM 808 O O . PHE A 1 100 ? -9.323 0.727 11.890 1.00 89.19 100 PHE A O 1
ATOM 815 N N . GLU A 1 101 ? -11.419 0.191 11.283 1.00 85.38 101 GLU A N 1
ATOM 816 C CA . GLU A 1 101 ? -11.923 1.572 11.250 1.00 85.38 101 GLU A CA 1
ATOM 817 C C . GLU A 1 101 ? -12.758 1.911 12.492 1.00 85.38 101 GLU A C 1
ATOM 819 O O . GLU A 1 101 ? -12.588 2.968 13.098 1.00 85.38 101 GLU A O 1
ATOM 824 N N . LYS A 1 102 ? -13.658 1.006 12.888 1.00 84.06 102 LYS A N 1
ATOM 825 C CA . LYS A 1 102 ? -14.582 1.193 14.011 1.00 84.06 102 LYS A CA 1
ATOM 826 C C . LYS A 1 102 ? -14.293 0.167 15.096 1.00 84.06 102 LYS A C 1
ATOM 828 O O . LYS A 1 102 ? -14.223 -1.030 14.821 1.00 84.06 102 LYS A O 1
ATOM 833 N N . ILE A 1 103 ? -14.125 0.642 16.326 1.00 85.50 103 ILE A N 1
ATOM 834 C CA . ILE A 1 103 ? -13.830 -0.190 17.493 1.00 85.50 103 ILE A CA 1
ATOM 835 C C . ILE A 1 103 ? -14.801 0.208 18.600 1.00 85.50 103 ILE A C 1
ATOM 837 O O . ILE A 1 103 ? -14.780 1.344 19.067 1.00 85.50 103 ILE A O 1
ATOM 841 N N . TYR A 1 104 ? -15.638 -0.739 19.016 1.00 85.19 104 TYR A N 1
ATOM 842 C CA . TYR A 1 104 ? -16.534 -0.571 20.155 1.00 85.19 104 TYR A CA 1
ATOM 843 C C . TYR A 1 104 ? -15.877 -1.176 21.394 1.00 85.19 104 TYR A C 1
ATOM 845 O O . TYR A 1 104 ? -15.566 -2.368 21.429 1.00 85.19 104 TYR A O 1
ATOM 853 N N . LEU A 1 105 ? -15.642 -0.339 22.401 1.00 84.88 105 LEU A N 1
ATOM 854 C CA . LEU A 1 105 ? -15.039 -0.736 23.668 1.00 84.88 105 LEU A CA 1
ATOM 855 C C . LEU A 1 105 ? -16.127 -0.864 24.733 1.00 84.88 105 LEU A C 1
ATOM 857 O O . LEU A 1 105 ? -16.842 0.091 25.026 1.00 84.88 105 LEU A O 1
ATOM 861 N N . TYR A 1 106 ? -16.208 -2.034 25.358 1.00 86.25 106 TYR A N 1
ATOM 862 C CA . TYR A 1 106 ? -17.027 -2.238 26.546 1.00 86.25 106 TYR A CA 1
ATOM 863 C C . TYR A 1 106 ? -16.145 -2.085 27.782 1.00 86.25 106 TYR A C 1
ATOM 865 O O . TYR A 1 106 ? -15.419 -3.005 28.140 1.00 86.25 106 TYR A O 1
ATOM 873 N N . GLN A 1 107 ? -16.220 -0.916 28.423 1.00 84.50 107 GLN A N 1
ATOM 874 C CA . GLN A 1 107 ? -15.576 -0.618 29.706 1.00 84.50 107 GLN A CA 1
ATOM 875 C C . GLN A 1 107 ? -14.053 -0.872 29.731 1.00 84.50 107 GLN A C 1
ATOM 877 O O . GLN A 1 107 ? -13.573 -1.893 30.223 1.00 84.50 107 GLN A O 1
ATOM 882 N N . ASN A 1 108 ? -13.264 0.107 29.283 1.00 87.38 108 ASN A N 1
ATOM 883 C CA . ASN A 1 108 ? -11.812 0.077 29.459 1.00 87.38 108 ASN A CA 1
ATOM 884 C C . ASN A 1 108 ? -11.423 0.503 30.890 1.00 87.38 108 ASN A C 1
ATOM 886 O O . ASN A 1 108 ? -11.587 1.659 31.271 1.00 87.38 108 ASN A O 1
ATOM 890 N N . THR A 1 109 ? -10.887 -0.423 31.692 1.00 89.44 109 THR A N 1
ATOM 891 C CA . THR A 1 109 ? -10.320 -0.129 33.027 1.00 89.44 109 THR A CA 1
ATOM 892 C C . THR A 1 109 ? -8.790 -0.063 33.030 1.00 89.44 109 THR A C 1
ATOM 894 O O . THR A 1 109 ? -8.172 -0.073 34.096 1.00 89.44 109 THR A O 1
ATOM 897 N N . SER A 1 110 ? -8.155 -0.080 31.856 1.00 88.31 110 SER A N 1
ATOM 898 C CA . SER A 1 110 ? -6.701 -0.002 31.738 1.00 88.31 110 SER A CA 1
ATOM 899 C C . SER A 1 110 ? -6.188 1.428 31.937 1.00 88.31 110 SER A C 1
ATOM 901 O O . SER A 1 110 ? -6.943 2.394 31.984 1.00 88.31 110 SER A O 1
ATOM 903 N N . ILE A 1 111 ? -4.866 1.565 32.059 1.00 93.50 111 ILE A N 1
ATOM 904 C CA . ILE A 1 111 ? -4.197 2.872 32.165 1.00 93.50 111 ILE A CA 1
ATOM 905 C C . ILE A 1 111 ? -4.135 3.573 30.795 1.00 93.50 111 ILE A C 1
ATOM 907 O O . ILE A 1 111 ? -3.951 4.787 30.719 1.00 93.50 111 ILE A O 1
ATOM 911 N N . ILE A 1 112 ? -4.255 2.813 29.702 1.00 92.62 112 ILE A N 1
ATOM 912 C CA . ILE A 1 112 ? -4.159 3.342 28.342 1.00 92.62 112 ILE A CA 1
ATOM 913 C C . ILE A 1 112 ? -5.496 3.986 27.985 1.00 92.62 112 ILE A C 1
ATOM 915 O O . ILE A 1 112 ? -6.543 3.359 28.116 1.00 92.62 112 ILE A O 1
ATOM 919 N N . GLN A 1 113 ? -5.4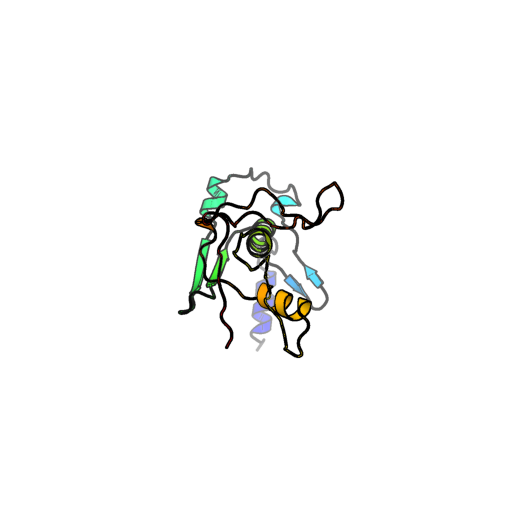29 5.223 27.503 1.00 92.62 113 GLN A N 1
ATOM 920 C CA . GLN A 1 113 ? -6.581 5.971 27.006 1.00 92.62 113 GLN A CA 1
ATOM 921 C C . GLN A 1 113 ? -7.206 5.277 25.789 1.00 92.62 113 GLN A C 1
ATOM 923 O O . GLN A 1 113 ? -6.487 4.728 24.946 1.00 92.62 113 GLN A O 1
ATOM 928 N N . ASP A 1 114 ? -8.531 5.338 25.684 1.00 90.50 114 ASP A N 1
ATOM 929 C CA . ASP A 1 114 ? -9.315 4.646 24.657 1.00 90.50 114 ASP A CA 1
ATOM 930 C C . ASP A 1 114 ? -8.865 5.027 23.242 1.00 90.50 114 ASP A C 1
ATOM 932 O O . ASP A 1 114 ? -8.673 4.156 22.393 1.00 90.50 114 ASP A O 1
ATOM 936 N N . GLU A 1 115 ? -8.589 6.308 22.993 1.00 90.31 115 GLU A N 1
ATOM 937 C CA . GLU A 1 115 ? -8.174 6.802 21.677 1.00 90.31 115 GLU A CA 1
ATOM 938 C C . GLU A 1 115 ? -6.811 6.235 21.270 1.00 90.31 115 GLU A C 1
ATOM 940 O O . GLU A 1 115 ? -6.599 5.848 20.119 1.00 90.31 115 GLU A O 1
ATOM 945 N N . VAL A 1 116 ? -5.887 6.140 22.230 1.00 93.25 116 VAL A N 1
ATOM 946 C CA . VAL A 1 116 ? -4.547 5.585 22.005 1.00 93.25 116 VAL A CA 1
ATOM 947 C C . VAL A 1 116 ? -4.634 4.082 21.750 1.00 93.25 116 VAL A C 1
ATOM 949 O O . VAL A 1 116 ? -3.937 3.565 20.873 1.00 93.25 116 VAL A O 1
ATOM 952 N N . LEU A 1 117 ? -5.489 3.372 22.488 1.00 91.00 117 LEU A N 1
ATOM 953 C CA . LEU A 1 117 ? -5.712 1.943 22.289 1.00 91.00 117 LEU A CA 1
ATOM 954 C C . LEU A 1 117 ? -6.310 1.664 20.904 1.00 91.00 117 LEU A C 1
ATOM 956 O O . LEU A 1 117 ? -5.756 0.858 20.153 1.00 91.00 117 LEU A O 1
ATOM 960 N N . CYS A 1 118 ? -7.382 2.369 20.539 1.00 90.94 118 CYS A N 1
ATOM 961 C CA . CYS A 1 118 ? -8.044 2.235 19.243 1.00 90.94 118 CYS A CA 1
ATOM 962 C C . CYS A 1 118 ? -7.107 2.571 18.080 1.00 90.94 118 CYS A C 1
ATOM 964 O O . CYS A 1 118 ? -7.038 1.818 17.111 1.00 90.94 118 CYS A O 1
ATOM 966 N N . HIS A 1 119 ? -6.316 3.642 18.192 1.00 92.12 119 HIS A N 1
ATOM 967 C CA . HIS A 1 119 ? -5.347 4.004 17.158 1.00 92.12 119 HIS A CA 1
ATOM 968 C C . HIS A 1 119 ? -4.285 2.914 16.958 1.00 92.12 119 HIS A C 1
ATOM 970 O O . HIS A 1 119 ? -3.906 2.605 15.830 1.00 92.12 119 HIS A O 1
ATOM 976 N N . ARG A 1 120 ? -3.802 2.294 18.043 1.00 94.00 120 ARG A N 1
ATOM 977 C CA . ARG A 1 120 ? -2.840 1.184 17.949 1.00 94.00 120 ARG A CA 1
ATOM 978 C C . ARG A 1 120 ? -3.449 -0.054 17.301 1.00 94.00 120 ARG A C 1
ATOM 980 O O . ARG A 1 120 ? -2.762 -0.704 16.519 1.00 94.00 120 ARG A O 1
ATOM 987 N N . LEU A 1 121 ? -4.704 -0.368 17.616 1.00 90.88 121 LEU A N 1
ATOM 988 C CA . LEU A 1 121 ? -5.431 -1.465 16.976 1.00 90.88 121 LEU A CA 1
ATOM 989 C C . LEU A 1 121 ? -5.649 -1.196 15.481 1.00 90.88 121 LEU A C 1
ATOM 991 O O . LEU A 1 121 ? -5.473 -2.109 14.685 1.00 90.88 121 LEU A O 1
ATOM 995 N N . GLY A 1 122 ? -5.915 0.053 15.089 1.00 91.31 122 GLY A N 1
ATOM 996 C CA . GLY A 1 122 ? -6.039 0.467 13.685 1.00 91.31 122 GLY A CA 1
ATOM 997 C C . GLY A 1 122 ? -4.800 0.200 12.823 1.00 91.31 122 GLY A C 1
ATOM 998 O O . GLY A 1 122 ? -4.926 -0.018 11.623 1.00 91.31 122 GLY A O 1
ATOM 999 N N . LEU A 1 123 ? -3.607 0.166 13.427 1.00 93.19 123 LEU A N 1
ATOM 1000 C CA . LEU A 1 123 ? -2.342 -0.101 12.730 1.00 93.19 123 LEU A CA 1
ATOM 1001 C C . LEU A 1 123 ? -1.998 -1.593 12.618 1.00 93.19 123 LEU A C 1
ATOM 1003 O O . LEU A 1 123 ? -0.965 -1.938 12.042 1.00 93.19 123 LEU A O 1
ATOM 1007 N N . LEU A 1 124 ? -2.811 -2.484 13.190 1.00 92.75 124 LEU A N 1
ATOM 1008 C CA . LEU A 1 124 ? -2.567 -3.918 13.115 1.00 92.75 124 LEU A CA 1
ATOM 1009 C C . LEU A 1 124 ? -2.999 -4.453 11.737 1.00 92.75 124 LEU A C 1
ATOM 1011 O O . LEU A 1 124 ? -4.173 -4.319 11.383 1.00 92.75 124 LEU A O 1
ATOM 1015 N N . PRO A 1 125 ? -2.103 -5.098 10.967 1.00 90.88 125 PRO A N 1
ATOM 1016 C CA . PRO A 1 125 ? -2.476 -5.683 9.686 1.00 90.88 125 PRO A CA 1
ATOM 1017 C C . PRO A 1 125 ? -3.364 -6.916 9.892 1.00 90.88 125 PRO A C 1
ATOM 1019 O O . PRO A 1 125 ? -3.050 -7.804 10.688 1.00 90.88 125 PRO A O 1
ATOM 1022 N N . ILE A 1 126 ? -4.464 -6.991 9.142 1.00 90.19 126 ILE A N 1
ATOM 1023 C CA . ILE A 1 126 ? -5.387 -8.129 9.164 1.00 90.19 126 ILE A CA 1
ATOM 1024 C C . ILE A 1 126 ? -5.086 -9.037 7.972 1.00 90.19 126 ILE A C 1
ATOM 1026 O O . ILE A 1 126 ? -5.044 -8.590 6.828 1.00 90.19 126 ILE A O 1
ATOM 1030 N N . ARG A 1 127 ? -4.942 -10.343 8.222 1.00 89.06 127 ARG A N 1
ATOM 1031 C CA . ARG A 1 127 ? -4.812 -11.356 7.164 1.00 89.06 127 ARG A CA 1
ATOM 1032 C C . ARG A 1 127 ? -6.189 -11.697 6.580 1.00 89.06 127 ARG A C 1
ATOM 1034 O O . ARG A 1 127 ? -6.743 -12.758 6.857 1.00 89.06 127 ARG A O 1
ATOM 1041 N N . ALA A 1 128 ? -6.742 -10.783 5.792 1.00 88.62 128 ALA A N 1
ATOM 1042 C CA . ALA A 1 128 ? -7.972 -10.966 5.026 1.00 88.62 128 ALA A CA 1
ATOM 1043 C C . ALA A 1 128 ? -7.747 -10.503 3.581 1.00 88.62 128 ALA A C 1
ATOM 1045 O O . ALA A 1 128 ? -7.103 -9.480 3.365 1.00 88.62 128 ALA A O 1
ATOM 1046 N N . ASP A 1 129 ? -8.265 -11.246 2.598 1.00 89.75 129 ASP A N 1
ATOM 1047 C CA . ASP A 1 129 ? -8.152 -10.854 1.188 1.00 89.75 129 ASP A CA 1
ATOM 1048 C C . ASP A 1 129 ? -9.145 -9.714 0.883 1.00 89.75 129 ASP A C 1
ATOM 1050 O O . ASP A 1 129 ? -10.357 -9.950 0.924 1.00 89.75 129 ASP A O 1
ATOM 1054 N N . PRO A 1 130 ? -8.673 -8.491 0.567 1.00 88.81 130 PRO A N 1
ATOM 1055 C CA . PRO A 1 130 ? -9.542 -7.344 0.307 1.00 88.81 130 PRO A CA 1
ATOM 1056 C C . PRO A 1 130 ? -10.409 -7.522 -0.946 1.00 88.81 130 PRO A C 1
ATOM 1058 O O . PRO A 1 130 ? -11.428 -6.852 -1.083 1.00 88.81 130 PRO A O 1
ATOM 1061 N N . ARG A 1 131 ? -10.056 -8.432 -1.863 1.00 89.44 131 ARG A N 1
ATOM 1062 C CA . ARG A 1 131 ? -10.791 -8.645 -3.124 1.00 89.44 131 ARG A CA 1
ATOM 1063 C C . ARG A 1 131 ? -12.147 -9.319 -2.931 1.00 89.44 131 ARG A C 1
ATOM 1065 O O . ARG A 1 131 ? -12.972 -9.293 -3.839 1.00 89.44 131 ARG A O 1
ATOM 1072 N N . LEU A 1 132 ? -12.364 -9.944 -1.776 1.00 89.44 132 LEU A N 1
ATOM 1073 C CA . LEU A 1 132 ? -13.620 -10.615 -1.437 1.00 89.44 132 LEU A CA 1
ATOM 1074 C C . LEU A 1 132 ? -14.683 -9.650 -0.896 1.00 89.44 132 LEU A C 1
ATOM 1076 O O . LEU A 1 132 ? -15.834 -10.056 -0.732 1.00 89.44 132 LEU A O 1
ATOM 1080 N N . PHE A 1 133 ? -14.307 -8.400 -0.621 1.00 87.88 133 PHE A N 1
ATOM 1081 C CA . PHE A 1 133 ? -15.164 -7.402 0.003 1.00 87.88 133 PHE A CA 1
ATOM 1082 C C . PHE A 1 133 ? -15.472 -6.263 -0.969 1.00 87.88 133 PHE A C 1
ATOM 1084 O O . PHE A 1 133 ? -14.647 -5.868 -1.792 1.00 87.88 133 PHE A O 1
ATOM 1091 N N . GLU A 1 134 ? -16.681 -5.717 -0.866 1.00 87.00 134 GLU A N 1
ATOM 1092 C CA . GLU A 1 134 ? -17.045 -4.489 -1.573 1.00 87.00 134 GLU A CA 1
ATOM 1093 C C . GLU A 1 134 ? -16.674 -3.266 -0.732 1.00 87.00 134 GLU A C 1
ATOM 1095 O O . GLU A 1 134 ? -16.882 -3.252 0.482 1.00 87.00 134 GLU A O 1
ATOM 1100 N N . MET A 1 135 ? -16.200 -2.206 -1.390 1.00 82.44 135 MET A N 1
ATOM 1101 C CA . MET A 1 135 ? -15.944 -0.937 -0.711 1.00 82.44 135 MET A CA 1
ATOM 1102 C C . MET A 1 135 ? -17.244 -0.356 -0.129 1.00 82.44 135 MET A C 1
ATOM 1104 O O . MET A 1 135 ? -18.269 -0.327 -0.823 1.00 82.44 135 MET A O 1
ATOM 1108 N N . PRO A 1 136 ? -17.224 0.150 1.116 1.00 73.88 136 PRO A N 1
ATOM 1109 C CA . PRO A 1 136 ? -18.394 0.776 1.714 1.00 73.88 136 PRO A CA 1
ATOM 1110 C C . PRO A 1 136 ? -18.738 2.076 0.970 1.00 73.88 136 PRO A C 1
ATOM 1112 O O . PRO A 1 136 ? -17.899 2.957 0.795 1.00 73.88 136 PRO A O 1
ATOM 1115 N N . LEU A 1 137 ? -19.991 2.202 0.520 1.00 70.88 137 LEU A N 1
ATOM 1116 C CA . LEU A 1 137 ? -20.479 3.366 -0.240 1.00 70.88 137 LEU A CA 1
ATOM 1117 C C . LEU A 1 137 ? -20.887 4.544 0.657 1.00 70.88 137 LEU A C 1
ATOM 1119 O O . LEU A 1 137 ? -21.013 5.673 0.185 1.00 70.88 137 LEU A O 1
ATOM 1123 N N . THR A 1 138 ? -21.111 4.289 1.944 1.00 66.50 138 THR A N 1
ATOM 1124 C CA . THR A 1 138 ? -21.628 5.271 2.897 1.00 66.50 138 THR A CA 1
ATOM 1125 C C . THR A 1 138 ? -20.623 5.428 4.025 1.00 66.50 138 THR A C 1
ATOM 1127 O O . THR A 1 138 ? -20.350 4.477 4.751 1.00 66.50 138 THR A O 1
ATOM 1130 N N . LYS A 1 139 ? -20.074 6.637 4.188 1.00 59.19 139 LYS A N 1
ATOM 1131 C CA . LYS A 1 139 ? -19.367 6.982 5.423 1.00 59.19 139 LYS A CA 1
ATOM 1132 C C . LYS A 1 139 ? -20.400 7.033 6.532 1.00 59.19 139 LYS A C 1
ATOM 1134 O O . LYS A 1 139 ? -21.305 7.862 6.463 1.00 59.19 139 LYS A O 1
ATOM 1139 N N . VAL A 1 140 ? -20.267 6.177 7.537 1.00 57.81 140 VAL A N 1
ATOM 1140 C CA . VAL A 1 140 ? -21.102 6.317 8.724 1.00 57.81 140 VAL A CA 1
ATOM 1141 C C . VAL A 1 140 ? -20.530 7.442 9.577 1.00 57.81 140 VAL A C 1
ATOM 1143 O O . VAL A 1 140 ? -19.484 7.319 10.227 1.00 57.81 140 VAL A O 1
ATOM 1146 N N . ILE A 1 141 ? -21.186 8.593 9.464 1.00 56.97 141 ILE A N 1
ATOM 1147 C CA . ILE A 1 141 ? -20.907 9.795 10.238 1.00 56.97 141 ILE A CA 1
ATOM 1148 C C . ILE A 1 141 ? -21.613 9.601 11.580 1.00 56.97 141 ILE A C 1
ATOM 1150 O O . ILE A 1 141 ? -22.807 9.330 11.601 1.00 56.97 141 ILE A O 1
ATOM 1154 N N . GLY A 1 142 ? -20.887 9.748 12.691 1.00 51.03 142 GLY A N 1
ATOM 1155 C CA . GLY A 1 142 ? -21.479 9.662 14.036 1.00 51.03 142 GLY A CA 1
ATOM 1156 C C . GLY A 1 142 ? -22.483 10.780 14.343 1.00 51.03 142 GLY A C 1
ATOM 1157 O O . GLY A 1 142 ? -23.182 10.718 15.339 1.00 51.03 142 GLY A O 1
ATOM 1158 N N . ILE A 1 143 ? -22.572 11.783 13.467 1.00 53.66 143 ILE A N 1
ATOM 1159 C CA . ILE A 1 143 ? -23.449 12.941 13.586 1.00 53.66 143 ILE A CA 1
ATOM 1160 C C . ILE A 1 143 ? -24.305 13.008 12.326 1.00 53.66 143 ILE A C 1
ATOM 1162 O O . ILE A 1 143 ? -23.774 13.132 11.218 1.00 53.66 143 ILE A O 1
ATOM 1166 N N . ASN A 1 144 ? -25.624 12.966 12.486 1.00 55.41 144 ASN A N 1
ATOM 1167 C CA . ASN A 1 144 ? -26.537 13.268 11.387 1.00 55.41 144 ASN A CA 1
ATOM 1168 C C . ASN A 1 144 ? -26.377 14.732 10.956 1.00 55.41 144 ASN A C 1
ATOM 1170 O O . ASN A 1 144 ? -25.946 15.579 11.738 1.00 55.41 144 ASN A O 1
ATOM 1174 N N . GLU A 1 145 ? -26.825 15.074 9.747 1.00 58.50 145 GLU A N 1
ATOM 1175 C CA . GLU A 1 145 ? -26.963 16.471 9.288 1.00 58.50 145 GLU A CA 1
ATOM 1176 C C . GLU A 1 145 ? -27.818 17.347 10.233 1.00 58.50 145 GLU A C 1
ATOM 1178 O O . GLU A 1 145 ? -27.747 18.574 10.200 1.00 58.50 145 GLU A O 1
ATOM 1183 N N . THR A 1 146 ? -28.579 16.712 11.128 1.00 60.59 146 THR A N 1
ATOM 1184 C CA . THR A 1 146 ? -29.388 17.326 12.184 1.00 60.59 146 THR A CA 1
ATOM 1185 C C . THR A 1 146 ? -28.668 17.496 13.529 1.00 60.59 146 THR A C 1
ATOM 1187 O O . THR A 1 146 ? -29.285 17.991 14.469 1.00 60.59 146 THR A O 1
ATOM 1190 N N . GLY A 1 147 ? -27.397 17.097 13.661 1.00 53.44 147 GLY A N 1
ATOM 1191 C CA . GLY A 1 147 ? -26.623 17.248 14.903 1.00 53.44 147 GLY A CA 1
ATOM 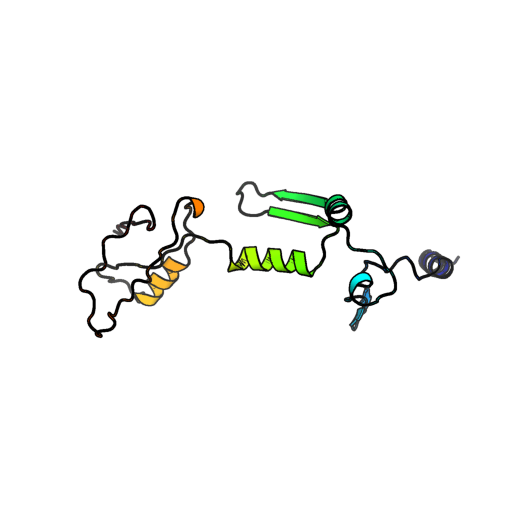1192 C C . GLY A 1 147 ? -27.047 16.313 16.044 1.00 53.44 147 GLY A C 1
ATOM 1193 O O . GLY A 1 147 ? -26.736 16.591 17.197 1.00 53.44 147 GLY A O 1
ATOM 1194 N N . VAL A 1 148 ? -27.790 15.247 15.730 1.00 53.78 148 VAL A N 1
ATOM 1195 C CA . VAL A 1 148 ? -28.239 14.229 16.692 1.00 53.78 148 VAL A CA 1
ATOM 1196 C C . VAL A 1 148 ? -27.370 12.985 16.510 1.00 53.78 148 VAL A C 1
ATOM 1198 O O . VAL A 1 148 ? -27.208 12.539 15.369 1.00 53.78 148 VAL A O 1
ATOM 1201 N N . ASP A 1 149 ? -26.817 12.463 17.610 1.00 55.81 149 ASP A N 1
ATOM 1202 C CA . ASP A 1 149 ? -26.135 11.164 17.633 1.00 55.81 149 ASP A CA 1
ATOM 1203 C C . ASP A 1 149 ? -27.129 10.080 17.196 1.00 55.81 149 ASP A C 1
ATOM 1205 O O . ASP A 1 149 ? -28.258 10.016 17.686 1.00 55.81 149 ASP A O 1
ATOM 1209 N N . VAL A 1 150 ? -26.745 9.245 16.232 1.00 57.50 150 VAL A N 1
ATOM 1210 C CA . VAL A 1 150 ? -27.539 8.057 15.895 1.00 57.50 150 VAL A CA 1
ATOM 1211 C C . VAL A 1 150 ? -27.349 7.060 17.028 1.00 57.50 150 VAL A C 1
ATOM 1213 O O . VAL A 1 150 ? -26.242 6.565 17.214 1.00 57.50 150 VAL A O 1
ATOM 1216 N N . ASP A 1 151 ? -28.417 6.760 17.768 1.00 57.44 151 ASP A N 1
ATOM 1217 C CA . ASP A 1 151 ? -28.340 5.852 18.919 1.00 57.44 151 ASP A CA 1
ATOM 1218 C C . ASP A 1 151 ? -27.873 4.430 18.533 1.00 57.44 151 ASP A C 1
ATOM 1220 O O . ASP A 1 151 ? -27.261 3.750 19.352 1.00 57.44 151 ASP A O 1
ATOM 1224 N N . GLU A 1 152 ? -28.092 3.986 17.285 1.00 58.81 152 GLU A N 1
ATOM 1225 C CA . GLU A 1 152 ? -27.612 2.692 16.776 1.00 58.81 152 GLU A CA 1
ATOM 1226 C C . GLU A 1 152 ? -27.207 2.763 15.292 1.00 58.81 152 GLU A C 1
ATOM 1228 O O . GLU A 1 152 ? -28.030 2.929 14.388 1.00 58.81 152 GLU A O 1
ATOM 1233 N N . GLU A 1 153 ? -25.907 2.616 15.038 1.00 63.16 153 GLU A N 1
ATOM 1234 C CA . GLU A 1 153 ? -25.343 2.397 13.705 1.00 63.16 153 GLU A CA 1
ATOM 1235 C C . GLU A 1 153 ? -25.863 1.058 13.134 1.00 63.16 153 GLU A C 1
ATOM 1237 O O . GLU A 1 153 ? -25.928 0.067 13.870 1.00 63.16 153 GLU A O 1
ATOM 1242 N N . PRO A 1 154 ? -26.282 0.996 11.851 1.00 63.00 154 PRO A N 1
ATOM 1243 C CA . PRO A 1 154 ? -26.845 -0.221 11.272 1.00 63.00 154 PRO A CA 1
ATOM 1244 C C . PRO A 1 154 ? -25.888 -1.415 11.415 1.00 63.00 154 PRO A C 1
ATOM 1246 O O . PRO A 1 154 ? -24.672 -1.247 11.282 1.00 63.00 154 PRO A O 1
ATOM 1249 N N . PRO A 1 155 ? -26.414 -2.634 11.649 1.00 65.94 155 PRO A N 1
ATOM 1250 C CA . PRO A 1 155 ? -25.588 -3.827 11.783 1.00 65.94 155 PRO A CA 1
ATOM 1251 C C . PRO A 1 155 ? -24.727 -3.992 10.529 1.00 65.94 155 PRO A C 1
ATOM 1253 O O . PRO A 1 155 ? -25.237 -3.961 9.410 1.00 65.94 155 PRO A O 1
ATOM 1256 N N . GLY A 1 156 ? -23.413 -4.129 10.720 1.00 65.88 156 GLY A N 1
ATOM 1257 C CA . GLY A 1 156 ? -22.471 -4.169 9.607 1.00 65.88 156 GLY A CA 1
ATOM 1258 C C . GLY A 1 156 ? -22.779 -5.308 8.631 1.00 65.88 156 GLY A C 1
ATOM 1259 O O . GLY A 1 156 ? -22.970 -6.454 9.035 1.00 65.88 156 GLY A O 1
ATOM 1260 N N . ASP A 1 157 ? -22.798 -4.992 7.335 1.00 77.62 157 ASP A N 1
ATOM 1261 C CA . ASP A 1 157 ? -23.018 -5.975 6.274 1.00 77.62 157 ASP A CA 1
ATOM 1262 C C . ASP A 1 157 ? -21.851 -6.980 6.224 1.00 77.62 157 ASP A C 1
ATOM 1264 O O . ASP A 1 157 ? -20.719 -6.566 5.960 1.00 77.62 157 ASP A O 1
ATOM 1268 N N . PRO A 1 158 ? -22.083 -8.304 6.334 1.00 78.25 158 PRO A N 1
ATOM 1269 C CA . PRO A 1 158 ? -21.010 -9.308 6.288 1.00 78.25 158 PRO A CA 1
ATOM 1270 C C . PRO A 1 158 ? -20.232 -9.361 4.964 1.00 78.25 158 PRO A C 1
ATOM 1272 O O . PRO A 1 158 ? -19.171 -9.970 4.883 1.00 78.25 158 PRO A O 1
ATOM 1275 N N . LYS A 1 159 ? -20.779 -8.762 3.899 1.00 80.00 159 LYS A N 1
ATOM 1276 C CA . LYS A 1 159 ? -20.133 -8.666 2.578 1.00 80.00 159 LYS A CA 1
ATOM 1277 C C . LYS A 1 159 ? -19.128 -7.517 2.473 1.00 80.00 159 LYS A C 1
ATOM 1279 O O . LYS A 1 159 ? -18.371 -7.455 1.509 1.00 80.00 159 LYS A O 1
ATOM 1284 N N . ARG A 1 160 ? -19.169 -6.580 3.418 1.00 77.69 160 ARG A N 1
ATOM 1285 C CA . ARG A 1 160 ? -18.393 -5.331 3.396 1.00 77.69 160 ARG A CA 1
ATOM 1286 C C . ARG A 1 160 ? -17.525 -5.192 4.634 1.00 77.69 160 ARG A C 1
ATOM 1288 O O . ARG A 1 160 ? -16.399 -4.723 4.547 1.00 77.69 160 ARG A O 1
ATOM 1295 N N . ASN A 1 161 ? -18.043 -5.656 5.766 1.00 79.75 161 ASN A N 1
ATOM 1296 C CA . ASN A 1 161 ? -17.440 -5.487 7.071 1.00 79.75 161 ASN A CA 1
ATOM 1297 C C . ASN A 1 161 ? -17.061 -6.843 7.652 1.00 79.75 161 ASN A C 1
ATOM 1299 O O . ASN A 1 161 ? -17.808 -7.820 7.560 1.00 79.75 161 ASN A O 1
ATOM 1303 N N . LEU A 1 162 ? -15.912 -6.870 8.316 1.00 79.06 162 LEU A N 1
ATOM 1304 C CA . LEU A 1 162 ? -15.468 -8.007 9.099 1.00 79.06 162 LEU A CA 1
ATOM 1305 C C . LEU A 1 162 ? -15.672 -7.670 10.577 1.00 79.06 162 LEU A C 1
ATOM 1307 O O . LEU A 1 162 ? -15.011 -6.784 11.115 1.00 79.06 162 LEU A O 1
ATOM 1311 N N . ILE A 1 163 ? -16.641 -8.332 11.208 1.00 81.38 163 ILE A N 1
ATOM 1312 C CA . ILE A 1 163 ? -17.027 -8.068 12.597 1.00 81.38 163 ILE A CA 1
ATOM 1313 C C . ILE A 1 163 ? -16.393 -9.130 13.486 1.00 81.38 163 ILE A C 1
ATOM 1315 O O . ILE A 1 163 ? -16.580 -10.328 13.268 1.00 81.38 163 ILE A O 1
ATOM 1319 N N . PHE A 1 164 ? -15.670 -8.684 14.509 1.00 79.12 164 PHE A N 1
ATOM 1320 C CA . PHE A 1 164 ? -15.030 -9.556 15.484 1.00 79.12 164 PHE A CA 1
ATOM 1321 C C . PHE A 1 164 ? -15.428 -9.164 16.901 1.00 79.12 164 PHE A C 1
ATOM 1323 O O . PHE A 1 164 ? -15.447 -7.985 17.244 1.00 79.12 164 PHE A O 1
ATOM 1330 N N . GLU A 1 165 ? -15.676 -10.166 17.740 1.00 82.25 165 GLU A N 1
ATOM 1331 C CA . GLU A 1 165 ? -15.809 -9.990 19.183 1.00 82.25 165 GLU A CA 1
ATOM 1332 C C . GLU A 1 165 ? -14.500 -10.435 19.847 1.00 82.25 165 GLU A C 1
ATOM 1334 O O . GLU A 1 165 ? -14.142 -11.615 19.830 1.00 82.25 165 GLU A O 1
ATOM 1339 N N . LEU A 1 166 ? -13.764 -9.483 20.418 1.00 79.56 166 LEU A N 1
ATOM 1340 C CA . LEU A 1 166 ? -12.524 -9.750 21.142 1.00 79.56 166 LEU A CA 1
ATOM 1341 C C . LEU A 1 166 ? -12.826 -9.829 22.638 1.00 79.56 166 LEU A C 1
ATOM 1343 O O . LEU A 1 166 ? -13.040 -8.814 23.296 1.00 79.56 166 LEU A O 1
ATOM 1347 N N . LYS A 1 167 ? -12.828 -11.047 23.185 1.00 78.69 167 LYS A N 1
ATOM 1348 C CA . LYS A 1 167 ? -12.957 -11.270 24.630 1.00 78.69 167 LYS A CA 1
ATOM 1349 C C . LYS A 1 167 ? -11.580 -11.209 25.272 1.00 78.69 167 LYS A C 1
ATOM 1351 O O . LYS A 1 167 ? -10.791 -12.140 25.130 1.00 78.69 167 LYS A O 1
ATOM 1356 N N . VAL A 1 168 ? -11.302 -10.111 25.964 1.00 70.25 168 VAL A N 1
ATOM 1357 C CA . VAL A 1 168 ? -10.086 -9.942 26.764 1.00 70.25 168 VAL A CA 1
ATOM 1358 C C . VAL A 1 168 ? -10.449 -10.241 28.218 1.00 70.25 168 VAL A C 1
ATOM 1360 O O . VAL A 1 168 ? -11.247 -9.518 28.809 1.00 70.25 168 VAL A O 1
ATOM 1363 N N . SER A 1 169 ? -9.936 -11.356 28.746 1.00 63.25 169 SER A N 1
ATOM 1364 C CA . SER A 1 169 ? -10.118 -11.800 30.139 1.00 63.25 169 SER A CA 1
ATOM 1365 C C . SER A 1 169 ? -9.078 -11.211 31.077 1.00 63.25 169 SER A C 1
ATOM 1367 O O . SER A 1 169 ? -7.899 -11.207 30.650 1.00 63.25 169 SER A O 1
#

Radius of gyration: 28.37 Å; chain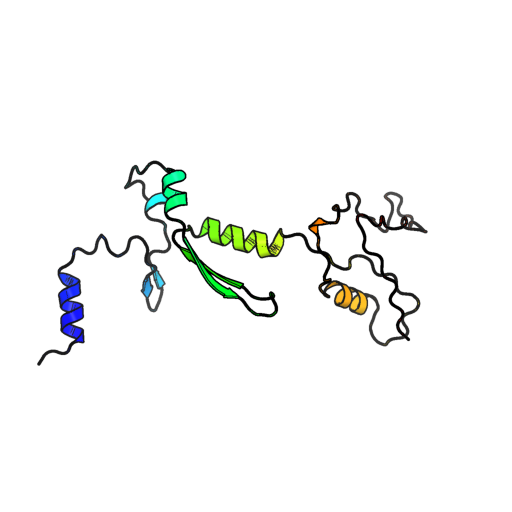s: 1; bounding box: 86×36×68 Å

Sequence (169 aa):
MPSKKSKIAERMREEGDGGRYKNSLVMENERIINTYDTNSDFAMEEDKWDVERYISHIKIDIINESDDEMTLEFDVIHVEAPIANAMRRILLAEVPTMAFEKIYLYQNTSIIQDEVLCHRLGLLPIRADPRLFEMPLTKVIGINETGVDVDEEPPGDPKRNLIFELKVS

InterPro domains:
  IPR011263 DNA-directed RNA polymerase, RpoA/D/Rpb3-type [PF01193] (73-165)
  IPR036603 RNA polymerase, RBP11-like subunit [SSF55257] (58-142)
  IPR036643 DNA-directed RNA polymerase, insert domain superfamily [G3DSA:2.170.120.12] (97-169)
  IPR036643 DNA-directed RNA polymerase, insert domain superfamily [SSF56553] (96-133)
  IPR050518 Archaeal Rpo3/Eukaryotic RPB3 RNA Polymerase Subunit [PTHR11800] (22-169)

Foldseek 3Di:
DDDPVVVVVVVVVPDPPPPPLQPDWDDDPVDIPDPDHCVPPDPPDPPPDDPVVQVVQWDKAWDDADPVNPDTDIDIPSDDPVVVVVVVCCVVPVDDFDFDDDDDDDDDPDPDDPVRVSVVRRPDGDPDDCVQADADPDDPDCADPVRDGDPDDPDDDPRHDDDDDDDDD

Secondary structure (DSSP, 8-state):
---HHHHHHHHTTSS-TTSS-TT-PEEPSS-EE--S-HHHH-TT------HHHHHHH-EEEEEEE-TTSS-EEEEEES--HHHHHHHHHHHHHTS----------S---SSS-HHHHHHHHHTSPP---GGGSPPPSS---SB-TTS-B-SSPPPPPTTT---------